Protein AF-A0A0E0N2M3-F1 (afdb_monomer_lite)

pLDDT: mean 75.99, std 16.49, range [29.33, 93.25]

Sequence (98 aa):
MIESNRAVRFVDSDQYTVPQGKRAIELLSGKEGIISQMEGIISQMVETTPQKEYSLTFTLGSAGDSCQPPMAVMAFAGDQAQNFHYSPMGNATSQAAN

Secondary structure (DSSP, 8-state):
------SEEEEETTTS--SSSSEEEEEPPPPSSSS--------------TT------EEEE--SSS--S-EEEEEEETTEEEEEEE---TT--EEEE-

Structure (mmCIF, N/CA/C/O backbone):
data_AF-A0A0E0N2M3-F1
#
_entry.id   AF-A0A0E0N2M3-F1
#
loop_
_atom_site.group_PDB
_atom_site.id
_atom_site.type_symbol
_atom_site.label_atom_id
_atom_site.label_alt_id
_atom_site.label_comp_id
_atom_site.label_asym_id
_atom_site.label_entity_id
_atom_site.label_seq_id
_atom_site.pdbx_PDB_ins_code
_atom_site.Cartn_x
_atom_site.Cartn_y
_atom_site.Cartn_z
_atom_site.occupancy
_atom_site.B_iso_or_equiv
_atom_site.auth_seq_id
_atom_site.auth_comp_id
_atom_site.auth_asym_id
_atom_site.auth_atom_id
_atom_site.pdbx_PDB_model_num
ATOM 1 N N . MET A 1 1 ? -7.937 24.096 -24.682 1.00 40.94 1 MET A N 1
ATOM 2 C CA . MET A 1 1 ? -7.069 23.066 -24.080 1.00 40.94 1 MET A CA 1
ATOM 3 C C . MET A 1 1 ? -7.904 22.406 -22.995 1.00 40.94 1 MET A C 1
ATOM 5 O O . MET A 1 1 ? -8.422 23.131 -22.160 1.00 40.94 1 MET A O 1
ATOM 9 N N . ILE A 1 2 ? -8.198 21.107 -23.098 1.00 29.33 2 ILE A N 1
ATOM 10 C CA . ILE A 1 2 ? -8.961 20.392 -22.062 1.00 29.33 2 ILE A CA 1
ATOM 11 C C . ILE A 1 2 ? -7.934 19.845 -21.082 1.00 29.33 2 ILE A C 1
ATOM 13 O O . ILE A 1 2 ? -7.242 18.876 -21.381 1.00 29.33 2 ILE A O 1
ATOM 17 N N . GLU A 1 3 ? -7.811 20.500 -19.937 1.00 43.44 3 GLU A N 1
ATOM 18 C CA . GLU A 1 3 ? -6.988 20.023 -18.833 1.00 43.44 3 GLU A CA 1
ATOM 19 C C . GLU A 1 3 ? -7.817 19.047 -18.001 1.00 43.44 3 GLU A C 1
ATOM 21 O O . GLU A 1 3 ? -8.584 19.426 -17.121 1.00 43.44 3 GLU A O 1
ATOM 26 N N . SER A 1 4 ? -7.703 17.756 -18.313 1.00 42.94 4 SER A N 1
ATOM 27 C CA . SER A 1 4 ? -8.224 16.700 -17.446 1.00 42.94 4 SER A CA 1
ATOM 28 C C . SER A 1 4 ? -7.137 16.315 -16.443 1.00 42.94 4 SER A C 1
ATOM 30 O O . SER A 1 4 ? -6.491 15.280 -16.594 1.00 42.94 4 SER A O 1
ATOM 32 N N . ASN A 1 5 ? -6.922 17.150 -15.427 1.00 50.12 5 ASN A N 1
ATOM 33 C CA . ASN A 1 5 ? -6.020 16.836 -14.322 1.00 50.12 5 ASN A CA 1
ATOM 34 C C . ASN A 1 5 ? -6.704 15.834 -13.375 1.00 50.12 5 ASN A C 1
ATOM 36 O O . ASN A 1 5 ? -7.472 16.219 -12.495 1.00 50.12 5 ASN A O 1
ATOM 40 N N . ARG A 1 6 ? -6.497 14.531 -13.592 1.00 59.69 6 ARG A N 1
ATOM 41 C CA . ARG A 1 6 ? -6.895 13.505 -12.619 1.00 59.69 6 ARG A CA 1
ATOM 42 C C . ARG A 1 6 ? -5.665 13.134 -11.799 1.00 59.69 6 ARG A C 1
ATOM 44 O O . ARG A 1 6 ? -4.753 12.517 -12.332 1.00 59.69 6 ARG A O 1
ATOM 51 N N . ALA A 1 7 ? -5.681 13.448 -10.505 1.00 70.88 7 ALA A N 1
ATOM 52 C CA . ALA A 1 7 ? -4.631 13.067 -9.550 1.00 70.88 7 ALA A CA 1
ATOM 53 C C . ALA A 1 7 ? -4.562 11.547 -9.283 1.00 70.88 7 ALA A C 1
ATOM 55 O O . ALA A 1 7 ? -3.723 11.068 -8.524 1.00 70.88 7 ALA A O 1
ATOM 56 N N . VAL A 1 8 ? -5.472 10.776 -9.886 1.00 77.12 8 VAL A N 1
ATOM 57 C CA . VAL A 1 8 ? -5.589 9.328 -9.734 1.00 77.12 8 VAL A CA 1
ATOM 58 C C . VAL A 1 8 ? -6.024 8.713 -11.062 1.00 77.12 8 VAL A C 1
ATOM 60 O O . VAL A 1 8 ? -6.925 9.237 -11.727 1.00 77.12 8 VAL A O 1
ATOM 63 N N . ARG A 1 9 ? -5.450 7.563 -11.426 1.00 81.06 9 ARG A N 1
ATOM 64 C CA . ARG A 1 9 ? -5.963 6.714 -12.510 1.00 81.06 9 ARG A CA 1
ATOM 65 C C . ARG A 1 9 ? -6.138 5.266 -12.064 1.00 81.06 9 ARG A C 1
ATOM 67 O O . ARG A 1 9 ? -5.476 4.795 -11.146 1.00 81.06 9 ARG A O 1
ATOM 74 N N . PHE A 1 10 ? -7.037 4.562 -12.740 1.00 86.19 10 PHE A N 1
ATOM 75 C CA . PHE A 1 10 ? -7.145 3.111 -12.633 1.00 86.19 10 PHE A CA 1
ATOM 76 C C . PHE A 1 10 ? -6.212 2.483 -13.662 1.00 86.19 10 PHE A C 1
ATOM 78 O O . PHE A 1 10 ? -6.242 2.879 -14.827 1.00 86.19 10 PHE A O 1
ATOM 85 N N . VAL A 1 11 ? -5.412 1.517 -13.228 1.00 88.25 11 VAL A N 1
ATOM 86 C CA . VAL A 1 11 ? -4.517 0.741 -14.090 1.00 88.25 11 VAL A CA 1
ATOM 87 C C . VAL A 1 11 ? -4.875 -0.734 -14.020 1.00 88.25 11 VAL A C 1
ATOM 89 O O . VAL A 1 11 ? -5.433 -1.209 -13.026 1.00 88.25 11 VAL A O 1
ATOM 92 N N . ASP A 1 12 ? -4.548 -1.468 -15.075 1.00 93.25 12 ASP A N 1
ATOM 93 C CA . ASP A 1 12 ? -4.711 -2.913 -15.143 1.00 93.25 12 ASP A CA 1
ATOM 94 C C . ASP A 1 12 ? -3.414 -3.613 -15.558 1.00 93.25 12 ASP A C 1
ATOM 96 O O . ASP A 1 12 ? -2.456 -2.991 -16.023 1.00 93.25 12 ASP A O 1
ATOM 100 N N . SER A 1 13 ? -3.396 -4.926 -15.344 1.00 92.62 13 SER A N 1
ATOM 101 C CA . SER A 1 13 ? -2.248 -5.788 -15.621 1.00 92.62 13 SER A CA 1
ATOM 102 C C . SER A 1 13 ? -1.951 -5.978 -17.109 1.00 92.62 13 SER A C 1
ATOM 104 O O . SER A 1 13 ? -0.925 -6.568 -17.436 1.00 92.62 13 SER A O 1
ATOM 106 N N . ASP A 1 14 ? -2.840 -5.544 -18.008 1.00 92.19 14 ASP A N 1
ATOM 107 C CA . ASP A 1 14 ? -2.635 -5.725 -19.445 1.00 92.19 14 ASP A CA 1
ATOM 108 C C . ASP A 1 14 ? -1.626 -4.696 -19.975 1.00 92.19 14 ASP A C 1
ATOM 110 O O . ASP A 1 14 ? -0.949 -4.961 -20.968 1.00 92.19 14 ASP A O 1
ATOM 114 N N . GLN A 1 15 ? -1.519 -3.532 -19.320 1.00 88.88 15 GLN A N 1
ATOM 115 C CA . GLN A 1 15 ? -0.643 -2.424 -19.727 1.00 88.88 15 GLN A CA 1
ATOM 116 C C . GLN A 1 15 ? 0.357 -1.979 -18.645 1.00 88.88 15 GLN A C 1
ATOM 118 O O . GLN A 1 15 ? 1.353 -1.338 -18.979 1.00 88.88 15 GLN A O 1
ATOM 123 N N . TYR A 1 16 ? 0.121 -2.303 -17.369 1.00 89.81 16 TYR A N 1
ATOM 124 C CA . TYR A 1 16 ? 0.930 -1.829 -16.240 1.00 89.81 16 TYR A CA 1
ATOM 125 C C . TYR A 1 16 ? 1.350 -2.956 -15.295 1.00 89.81 16 TYR A C 1
ATOM 127 O O . TYR A 1 16 ? 0.731 -4.019 -15.226 1.00 89.81 16 TYR A O 1
ATOM 135 N N . THR A 1 17 ? 2.394 -2.700 -14.504 1.00 88.44 17 THR A N 1
ATOM 136 C CA . THR A 1 17 ? 2.783 -3.601 -13.414 1.00 88.44 17 THR A CA 1
ATOM 137 C C . THR A 1 17 ? 1.805 -3.443 -12.254 1.00 88.44 17 THR A C 1
ATOM 139 O O . THR A 1 17 ? 1.750 -2.400 -11.606 1.00 88.44 17 THR A O 1
ATOM 142 N N . VAL A 1 18 ? 1.036 -4.495 -11.976 1.00 90.31 18 VAL A N 1
ATOM 143 C CA . VAL A 1 18 ? 0.091 -4.549 -10.855 1.00 90.31 18 VAL A CA 1
ATOM 144 C C . VAL A 1 18 ? 0.618 -5.543 -9.812 1.00 90.31 18 VAL A C 1
ATOM 146 O O . VAL A 1 18 ? 0.756 -6.722 -10.138 1.00 90.31 18 VAL A O 1
ATOM 149 N N . PRO A 1 19 ? 0.899 -5.119 -8.562 1.00 84.81 19 PRO A N 1
ATOM 150 C CA . PRO A 1 19 ? 1.501 -5.999 -7.555 1.00 84.81 19 PRO A CA 1
ATOM 151 C C . PRO A 1 19 ? 0.6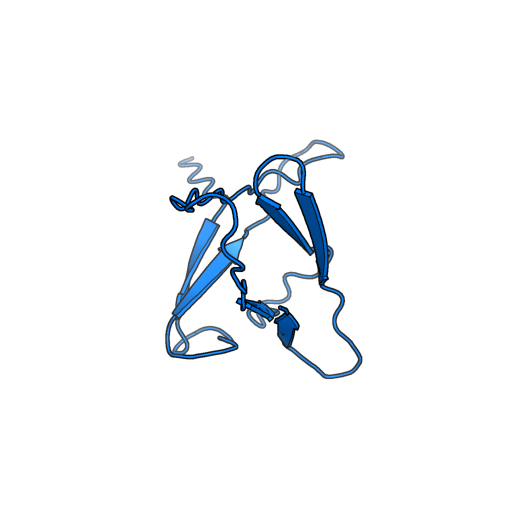45 -7.212 -7.166 1.00 84.81 19 PRO A C 1
ATOM 153 O O . PRO A 1 19 ? 1.177 -8.248 -6.773 1.00 84.81 19 PRO A O 1
ATOM 156 N N . GLN A 1 20 ? -0.682 -7.089 -7.255 1.00 86.06 20 GLN A N 1
ATOM 157 C CA . GLN A 1 20 ? -1.614 -8.161 -6.921 1.00 86.06 20 GLN A CA 1
ATOM 158 C C . GLN A 1 20 ? -2.905 -8.056 -7.744 1.00 86.06 20 GLN A C 1
ATOM 160 O O . GLN A 1 20 ? -3.522 -6.997 -7.831 1.00 86.06 20 GLN A O 1
ATOM 165 N N . GLY A 1 21 ? -3.368 -9.181 -8.292 1.00 89.19 21 GLY A N 1
ATOM 166 C CA . GLY A 1 21 ? -4.627 -9.242 -9.039 1.00 89.19 21 GLY A CA 1
ATOM 167 C C . GLY A 1 21 ? -4.527 -8.627 -10.439 1.00 89.19 21 GLY A C 1
ATOM 168 O O . GLY A 1 21 ? -3.482 -8.692 -11.075 1.00 89.19 21 GLY A O 1
ATOM 169 N N . LYS A 1 22 ? -5.645 -8.085 -10.945 1.00 92.38 22 LYS A N 1
ATOM 170 C CA . LYS A 1 22 ? -5.751 -7.562 -12.323 1.00 92.38 22 LYS A CA 1
ATOM 171 C C . LYS A 1 22 ? -5.765 -6.038 -12.426 1.00 92.38 22 LYS A C 1
ATOM 173 O O . LYS A 1 22 ? -5.712 -5.517 -13.533 1.00 92.38 22 LYS A O 1
ATOM 178 N N . ARG A 1 23 ? -5.956 -5.324 -11.314 1.00 90.88 23 ARG A N 1
ATOM 179 C CA . ARG A 1 23 ? -6.205 -3.877 -11.306 1.00 90.88 23 ARG A CA 1
ATOM 180 C C . ARG A 1 23 ? -5.568 -3.230 -10.089 1.00 90.88 23 ARG A C 1
ATOM 182 O O . ARG A 1 23 ? -5.593 -3.819 -9.012 1.00 90.88 23 ARG A O 1
ATOM 189 N N . ALA A 1 24 ? -5.079 -2.012 -10.261 1.00 89.25 24 ALA A N 1
ATOM 190 C CA . ALA A 1 24 ? -4.616 -1.157 -9.179 1.00 89.25 24 ALA A CA 1
ATOM 191 C C . ALA A 1 24 ? -5.090 0.284 -9.388 1.00 89.25 24 ALA A C 1
ATOM 193 O O . ALA A 1 24 ? -5.616 0.659 -10.440 1.00 89.25 24 ALA A O 1
ATOM 194 N N . ILE A 1 25 ? -4.918 1.083 -8.342 1.00 87.00 25 ILE A N 1
ATOM 195 C CA . ILE A 1 25 ? -5.108 2.524 -8.384 1.00 87.00 25 ILE A CA 1
ATOM 196 C C . ILE A 1 25 ? -3.725 3.153 -8.336 1.00 87.00 25 ILE A C 1
ATOM 198 O O . ILE A 1 25 ? -2.915 2.810 -7.478 1.00 87.00 25 ILE A O 1
ATOM 202 N N . GLU A 1 26 ? -3.470 4.073 -9.252 1.00 82.94 26 GLU A N 1
ATOM 203 C CA . GLU A 1 26 ? -2.221 4.807 -9.315 1.00 82.94 26 GLU A CA 1
ATOM 204 C C . GLU A 1 26 ? -2.452 6.274 -8.978 1.00 82.94 26 GLU A C 1
ATOM 206 O O . GLU A 1 26 ? -3.327 6.931 -9.549 1.00 82.94 26 GLU A O 1
ATOM 211 N N . LEU A 1 27 ? -1.647 6.773 -8.043 1.00 78.75 27 LEU A N 1
ATOM 212 C CA . LEU A 1 27 ? -1.600 8.177 -7.665 1.00 78.75 27 LEU A CA 1
ATOM 213 C C . LEU A 1 27 ? -0.683 8.909 -8.641 1.00 78.75 27 LEU A C 1
ATOM 215 O O . LEU A 1 27 ? 0.502 8.597 -8.740 1.00 78.75 27 LEU A O 1
ATOM 219 N N . LEU A 1 28 ? -1.237 9.882 -9.355 1.00 73.75 28 LEU A N 1
ATOM 220 C CA . LEU A 1 28 ? -0.500 10.699 -10.307 1.00 73.75 28 LEU A CA 1
ATOM 221 C C . LEU A 1 28 ? -0.133 12.023 -9.636 1.00 73.75 28 LEU A C 1
ATOM 223 O O . LEU A 1 28 ? -1.007 12.741 -9.153 1.00 73.75 28 LEU A O 1
ATOM 227 N N . SER A 1 29 ? 1.155 12.368 -9.632 1.00 65.75 29 SER A N 1
ATOM 228 C CA . SER A 1 29 ? 1.590 13.712 -9.249 1.00 65.75 29 SER A CA 1
ATOM 229 C C . SER A 1 29 ? 1.404 14.663 -10.437 1.00 65.75 29 SER A C 1
ATOM 231 O O . SER A 1 29 ? 1.957 14.436 -11.516 1.00 65.75 29 SER A O 1
ATOM 233 N N . GLY A 1 30 ? 0.581 15.700 -10.270 1.00 52.97 30 GLY A N 1
ATOM 234 C CA . GLY A 1 30 ? 0.284 16.676 -11.319 1.00 52.97 30 GLY A CA 1
ATOM 235 C C . GLY A 1 30 ? 1.433 17.665 -11.525 1.00 52.97 30 GLY A C 1
ATOM 236 O O . GLY A 1 30 ? 1.854 18.352 -10.599 1.00 52.97 30 GLY A O 1
ATOM 237 N N . LYS A 1 31 ? 1.927 17.783 -12.760 1.00 44.97 31 LYS A N 1
ATOM 238 C CA . LYS A 1 31 ? 2.786 18.897 -13.178 1.00 44.97 31 LYS A CA 1
ATOM 239 C C . LYS A 1 31 ? 1.897 20.121 -13.407 1.00 44.97 31 LYS A C 1
ATOM 241 O O . LYS A 1 31 ? 0.961 20.001 -14.181 1.00 44.97 31 LYS A O 1
ATOM 246 N N . GLU A 1 32 ? 2.212 21.250 -12.764 1.00 46.88 32 GLU A N 1
ATOM 247 C CA . GLU A 1 32 ? 2.467 22.558 -13.402 1.00 46.88 32 GLU A CA 1
ATOM 248 C C . GLU A 1 32 ? 3.025 23.565 -12.364 1.00 46.88 32 GLU A C 1
ATOM 250 O O . GLU A 1 32 ? 2.380 23.936 -11.387 1.00 46.88 32 GLU A O 1
ATOM 255 N N . GLY A 1 33 ? 4.262 24.017 -12.585 1.00 37.53 33 GLY A N 1
ATOM 256 C CA . GLY A 1 33 ? 4.670 25.404 -12.321 1.00 37.53 33 GLY A CA 1
ATOM 257 C C . GLY A 1 33 ? 4.951 25.898 -10.896 1.00 37.53 33 GLY A C 1
ATOM 258 O O . GLY A 1 33 ? 5.504 26.988 -10.779 1.00 37.53 33 GLY A O 1
ATOM 259 N N . ILE A 1 34 ? 4.648 25.163 -9.824 1.00 32.88 34 ILE A N 1
ATOM 260 C CA . ILE A 1 34 ? 4.975 25.587 -8.449 1.00 32.88 34 ILE A CA 1
ATOM 261 C C . ILE A 1 34 ? 5.800 24.503 -7.761 1.00 32.88 34 ILE A C 1
ATOM 263 O O . ILE A 1 34 ? 5.524 23.315 -7.878 1.00 32.88 34 ILE A O 1
ATOM 267 N N . ILE A 1 35 ? 6.827 24.937 -7.035 1.00 36.28 35 ILE A N 1
ATOM 268 C CA . ILE A 1 35 ? 7.891 24.161 -6.377 1.00 36.28 35 ILE A CA 1
ATOM 269 C C . ILE A 1 35 ? 7.349 23.288 -5.207 1.00 36.28 35 ILE A C 1
ATOM 271 O O . ILE A 1 35 ? 8.085 22.878 -4.321 1.00 36.28 35 ILE A O 1
ATOM 275 N N . SER A 1 36 ? 6.052 22.975 -5.177 1.00 42.88 36 SER A N 1
ATOM 276 C CA . SER A 1 36 ? 5.410 22.128 -4.168 1.00 42.88 36 SER A CA 1
ATOM 277 C C . SER A 1 36 ? 4.021 21.700 -4.652 1.00 42.88 36 SER A C 1
ATOM 279 O O . SER A 1 36 ? 3.095 22.498 -4.570 1.00 42.88 36 SER A O 1
ATOM 281 N N . GLN A 1 37 ? 3.861 20.472 -5.153 1.00 38.88 37 GLN A N 1
ATOM 282 C CA . GLN A 1 37 ? 2.550 19.865 -5.441 1.00 38.88 37 GLN A CA 1
ATOM 283 C C . GLN A 1 37 ? 2.652 18.332 -5.275 1.00 38.88 37 GLN A C 1
ATOM 285 O O . GLN A 1 37 ? 2.899 17.605 -6.233 1.00 38.88 37 GLN A O 1
ATOM 290 N N . MET A 1 38 ? 2.506 17.831 -4.045 1.00 48.94 38 MET A N 1
ATOM 291 C CA . MET A 1 38 ? 2.114 16.438 -3.769 1.00 48.94 38 MET A CA 1
ATOM 292 C C . MET A 1 38 ? 0.636 16.472 -3.365 1.00 48.94 38 MET A C 1
ATOM 294 O O . MET A 1 38 ? 0.336 16.505 -2.179 1.00 48.94 38 MET A O 1
ATOM 298 N N . GLU A 1 39 ? -0.290 16.516 -4.326 1.00 53.47 39 GLU A N 1
ATOM 299 C CA . GLU A 1 39 ? -1.729 16.653 -4.025 1.00 53.47 39 GLU A CA 1
ATOM 300 C C . GLU A 1 39 ? -2.594 15.613 -4.754 1.00 53.47 39 GLU A C 1
ATOM 302 O O . GLU A 1 39 ? -3.552 15.923 -5.458 1.00 53.47 39 GLU A O 1
ATOM 307 N N . GLY A 1 40 ? -2.257 14.337 -4.567 1.00 54.38 40 GLY A N 1
ATOM 308 C CA . GLY A 1 40 ? -3.184 13.227 -4.780 1.00 54.38 40 GLY A CA 1
ATOM 309 C C . GLY A 1 40 ? -3.421 12.518 -3.452 1.00 54.38 40 GLY A C 1
ATOM 310 O O . GLY A 1 40 ? -2.554 11.775 -3.003 1.00 54.38 40 GLY A O 1
ATOM 311 N N . ILE A 1 41 ? -4.570 12.752 -2.811 1.00 59.66 41 ILE A N 1
ATOM 312 C CA . ILE A 1 41 ? -4.955 12.072 -1.566 1.00 59.66 41 ILE A CA 1
ATOM 313 C C . ILE A 1 41 ? -6.184 11.212 -1.850 1.00 59.66 41 ILE A C 1
ATOM 315 O O . ILE A 1 41 ? -7.222 11.719 -2.273 1.00 59.66 41 ILE A O 1
ATOM 319 N N . ILE A 1 42 ? -6.071 9.909 -1.595 1.00 66.38 42 ILE A N 1
ATOM 320 C CA . ILE A 1 42 ? -7.222 9.008 -1.533 1.00 66.38 42 ILE A CA 1
ATOM 321 C C . ILE A 1 42 ? -7.483 8.708 -0.066 1.00 66.38 42 ILE A C 1
ATOM 323 O O . ILE A 1 42 ? -6.650 8.106 0.608 1.00 66.38 42 ILE A O 1
ATOM 327 N N . SER A 1 43 ? -8.658 9.108 0.402 1.00 73.38 43 SER A N 1
ATOM 328 C CA . SER A 1 43 ? -9.117 8.837 1.759 1.00 73.38 43 SER A CA 1
ATOM 329 C C . SER A 1 43 ? -10.254 7.830 1.699 1.00 73.38 43 SER A C 1
ATOM 331 O O . SER A 1 43 ? -11.275 8.081 1.059 1.00 73.38 43 SER A O 1
ATOM 333 N N . GLN A 1 44 ? -10.096 6.705 2.386 1.00 79.62 44 GLN A N 1
ATOM 334 C CA . GLN A 1 44 ? -11.168 5.741 2.595 1.00 79.62 44 GLN A CA 1
ATOM 335 C C . GLN A 1 44 ? -11.483 5.681 4.087 1.00 79.62 44 GLN A C 1
ATOM 337 O O . GLN A 1 44 ? -10.606 5.394 4.895 1.00 79.62 44 GLN A O 1
ATOM 342 N N . MET A 1 45 ? -12.738 5.950 4.447 1.00 81.19 45 MET A N 1
ATOM 343 C CA . MET A 1 45 ? -13.233 5.738 5.806 1.00 81.19 45 MET A CA 1
ATOM 344 C C . MET A 1 45 ? -13.959 4.399 5.873 1.00 81.19 45 MET A C 1
ATOM 346 O O . MET A 1 45 ? -14.755 4.072 4.992 1.00 81.19 45 MET A O 1
ATOM 350 N N . VAL A 1 46 ? -13.678 3.634 6.922 1.00 85.81 46 VAL A N 1
ATOM 351 C CA . VAL A 1 46 ? -14.312 2.345 7.205 1.00 85.81 46 VAL A CA 1
ATOM 352 C C . VAL A 1 46 ? -14.855 2.402 8.628 1.00 85.81 46 VAL A C 1
ATOM 354 O O . VAL A 1 46 ? -14.1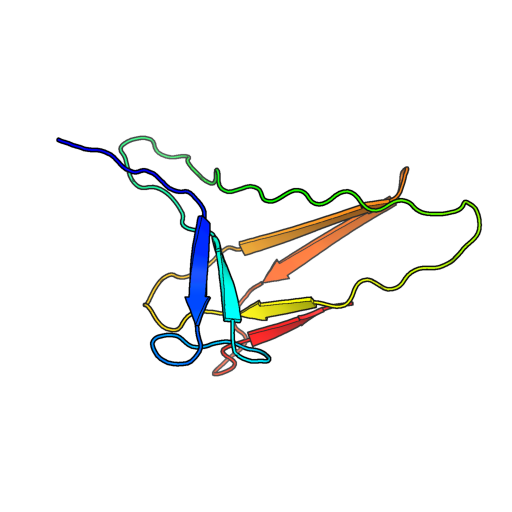71 2.884 9.529 1.00 85.81 46 VAL A O 1
ATOM 357 N N . GLU A 1 47 ? -16.084 1.933 8.835 1.00 89.50 47 GLU A N 1
ATOM 358 C CA . GLU A 1 47 ? -16.666 1.845 10.175 1.00 89.50 47 GLU A CA 1
ATOM 359 C C . GLU A 1 47 ? -15.952 0.769 10.999 1.00 89.50 47 GLU A C 1
ATOM 361 O O . GLU A 1 47 ? -15.821 -0.381 10.576 1.00 89.50 47 GLU A O 1
ATOM 366 N N . THR A 1 48 ? -15.514 1.133 12.203 1.00 89.38 48 THR A N 1
ATOM 367 C CA . THR A 1 48 ? -14.895 0.217 13.164 1.00 89.38 48 THR A CA 1
ATOM 368 C C . THR A 1 48 ? -15.694 0.191 14.464 1.00 89.38 48 THR A C 1
ATOM 370 O O . THR A 1 48 ? -16.358 1.152 14.848 1.00 89.38 48 THR A O 1
ATOM 373 N N . THR A 1 49 ? -15.663 -0.945 15.159 1.00 93.00 49 THR A N 1
ATOM 374 C CA . THR A 1 49 ? -16.210 -1.071 16.522 1.00 93.00 49 THR A CA 1
ATOM 375 C C . THR A 1 49 ? -15.117 -0.805 17.565 1.00 93.00 49 THR A C 1
ATOM 377 O O . THR A 1 49 ? -14.030 -1.371 17.414 1.00 93.00 49 THR A O 1
ATOM 380 N N . PRO A 1 50 ? -15.396 -0.046 18.646 1.00 89.81 50 PRO A N 1
ATOM 381 C CA . PRO A 1 50 ? -14.473 0.108 19.772 1.00 89.81 50 PRO A CA 1
ATOM 382 C C . PRO A 1 50 ? -14.014 -1.232 20.368 1.00 89.81 50 PRO A C 1
ATOM 384 O O . PRO A 1 50 ? -14.756 -2.214 20.346 1.00 89.81 50 PRO A O 1
ATOM 387 N N . GLN A 1 51 ? -12.792 -1.252 20.914 1.00 87.56 51 GLN A N 1
ATOM 388 C CA . GLN A 1 51 ? -12.151 -2.425 21.541 1.00 87.56 51 GLN A CA 1
ATOM 389 C C . GLN A 1 51 ? -12.055 -3.680 20.651 1.00 87.56 51 GLN A C 1
ATOM 391 O O . GLN A 1 51 ? -11.958 -4.795 21.160 1.00 87.56 51 GLN A O 1
ATOM 396 N N . LYS A 1 52 ? -12.059 -3.516 19.324 1.00 91.25 52 LYS A N 1
ATOM 397 C CA . LYS A 1 52 ? -11.710 -4.584 18.382 1.00 91.25 52 LYS A CA 1
ATOM 398 C C . LYS A 1 52 ? -10.416 -4.247 17.663 1.00 91.25 52 LYS A C 1
ATOM 400 O O . LYS A 1 52 ? -10.216 -3.108 17.247 1.00 91.25 52 LYS A O 1
ATOM 405 N N . GLU A 1 53 ? -9.573 -5.254 17.499 1.00 88.56 53 GLU A N 1
ATOM 406 C CA . GLU A 1 53 ? -8.360 -5.155 16.695 1.00 88.56 53 GLU A CA 1
ATOM 407 C C . GLU A 1 53 ? -8.693 -5.378 15.218 1.00 88.56 53 GLU A C 1
ATOM 409 O O . GLU A 1 53 ? -9.463 -6.275 14.864 1.00 88.56 53 GLU A O 1
ATOM 414 N N . TYR A 1 54 ? -8.101 -4.553 14.358 1.00 88.56 54 TYR A N 1
ATOM 415 C CA . TYR A 1 54 ? -8.198 -4.659 12.907 1.00 88.56 54 TYR A CA 1
ATOM 416 C C . TYR A 1 54 ? -6.787 -4.647 12.326 1.00 88.56 54 TYR A C 1
ATOM 418 O O . TYR A 1 54 ? -5.905 -3.968 12.842 1.00 88.56 54 TYR A O 1
ATOM 426 N N . SER A 1 55 ? -6.591 -5.388 11.240 1.00 89.88 55 SER A N 1
ATOM 427 C CA . SER A 1 55 ? -5.331 -5.450 10.500 1.00 89.88 55 SER A CA 1
ATOM 428 C C . SER A 1 55 ? -5.571 -4.8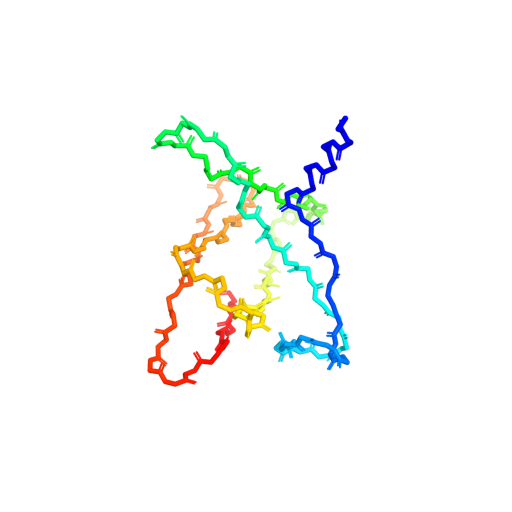96 9.100 1.00 89.88 55 SER A C 1
ATOM 430 O O . SER A 1 55 ? -6.485 -5.344 8.401 1.00 89.88 55 SER A O 1
ATOM 432 N N . LEU A 1 56 ? -4.783 -3.893 8.710 1.00 87.69 56 LEU A N 1
ATOM 433 C CA . LEU A 1 56 ? -4.870 -3.239 7.409 1.00 87.69 56 LEU A CA 1
ATOM 434 C C . LEU A 1 56 ? -3.727 -3.736 6.530 1.00 87.69 56 LEU A C 1
ATOM 436 O O . LEU A 1 56 ? -2.617 -3.237 6.623 1.00 87.69 56 LEU A O 1
ATOM 440 N N . THR A 1 57 ? -4.005 -4.672 5.627 1.00 89.12 57 THR A N 1
ATOM 441 C CA . THR A 1 57 ? -2.995 -5.160 4.680 1.00 89.12 57 THR A CA 1
ATOM 442 C C . THR A 1 57 ? -3.145 -4.501 3.316 1.00 89.12 57 THR A C 1
ATOM 444 O O . THR A 1 57 ? -4.245 -4.405 2.772 1.00 89.12 57 THR A O 1
ATOM 447 N N . PHE A 1 58 ? -2.035 -4.044 2.743 1.00 87.25 58 PHE A N 1
ATOM 448 C CA . PHE A 1 58 ? -2.008 -3.458 1.403 1.00 87.25 58 PHE A CA 1
ATOM 449 C C . PHE A 1 58 ? -0.644 -3.650 0.739 1.00 87.25 58 PHE A C 1
ATOM 451 O O . PHE A 1 58 ? 0.347 -3.976 1.390 1.00 87.25 58 PHE A O 1
ATOM 458 N N . THR A 1 59 ? -0.592 -3.459 -0.580 1.00 88.75 59 THR A N 1
ATOM 459 C CA . THR A 1 59 ? 0.654 -3.525 -1.353 1.00 88.75 59 THR A CA 1
ATOM 460 C C . THR A 1 59 ? 0.864 -2.218 -2.097 1.00 88.75 59 THR A C 1
ATOM 462 O O . THR A 1 59 ? -0.028 -1.751 -2.801 1.00 88.75 59 THR A O 1
ATOM 465 N N . LEU A 1 60 ? 2.056 -1.648 -1.955 1.00 86.00 60 LEU A N 1
ATOM 466 C CA . LEU A 1 60 ? 2.515 -0.485 -2.706 1.00 86.00 60 LEU A CA 1
ATOM 467 C C . LEU A 1 60 ? 3.512 -0.931 -3.765 1.00 86.00 60 LEU A C 1
ATOM 469 O O . LEU A 1 60 ? 4.271 -1.872 -3.548 1.00 86.00 60 LEU A O 1
ATOM 473 N N . GLY A 1 61 ? 3.536 -0.266 -4.910 1.00 83.12 61 GLY A N 1
ATOM 474 C CA . GLY A 1 61 ? 4.470 -0.612 -5.971 1.00 83.12 61 GLY A CA 1
ATOM 475 C C . GLY A 1 61 ? 4.543 0.440 -7.060 1.00 83.12 61 GLY A C 1
ATOM 476 O O . GLY A 1 61 ? 3.720 1.352 -7.117 1.00 83.12 61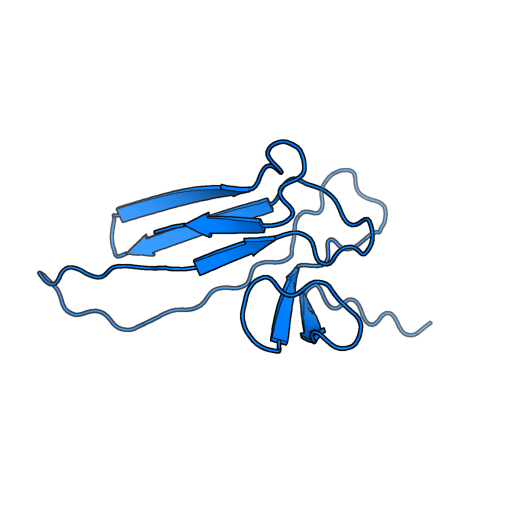 GLY A O 1
ATOM 477 N N . SER A 1 62 ? 5.541 0.294 -7.923 1.00 83.50 62 SER A N 1
ATOM 478 C CA . SER A 1 62 ? 5.648 1.079 -9.148 1.00 83.50 62 SER A CA 1
ATOM 479 C C . SER A 1 62 ? 4.817 0.433 -10.254 1.00 83.50 62 SER A C 1
ATOM 481 O O . SER A 1 62 ? 4.892 -0.780 -10.458 1.00 83.50 62 SER A O 1
ATOM 483 N N . ALA A 1 63 ? 4.086 1.252 -11.013 1.00 83.00 63 ALA A N 1
ATOM 484 C CA . ALA A 1 63 ? 3.360 0.809 -12.202 1.00 83.00 63 ALA A CA 1
ATOM 485 C C . ALA A 1 63 ? 4.294 0.404 -13.365 1.00 83.00 63 ALA A C 1
ATOM 487 O O . ALA A 1 63 ? 3.835 -0.175 -14.351 1.00 83.00 63 ALA A O 1
ATOM 488 N N . GLY A 1 64 ? 5.605 0.665 -13.251 1.00 81.62 64 GLY A N 1
ATOM 489 C CA . GLY A 1 64 ? 6.597 0.361 -14.287 1.00 81.62 64 GLY A CA 1
ATOM 490 C C . GLY A 1 64 ? 6.638 1.386 -15.423 1.00 81.62 64 GLY A C 1
ATOM 491 O O . GLY A 1 64 ? 7.219 1.122 -16.470 1.00 81.62 64 GLY A O 1
ATOM 492 N N . ASP A 1 65 ? 6.046 2.561 -15.221 1.00 76.62 65 ASP A N 1
ATOM 493 C CA . ASP A 1 65 ? 5.896 3.621 -16.220 1.00 76.62 65 ASP A CA 1
ATOM 494 C C . ASP A 1 65 ? 6.874 4.793 -16.012 1.00 76.62 65 ASP A C 1
ATOM 496 O O . ASP A 1 65 ? 6.664 5.889 -16.526 1.00 76.62 65 ASP A O 1
ATOM 500 N N . SER A 1 66 ? 7.960 4.554 -15.267 1.00 73.94 66 SER A N 1
ATOM 501 C CA . SER A 1 66 ? 8.992 5.522 -14.857 1.00 73.94 66 SER A CA 1
ATOM 502 C C . SER A 1 66 ? 8.562 6.608 -13.859 1.00 73.94 66 SER A C 1
ATOM 504 O O . SER A 1 66 ? 9.411 7.401 -13.449 1.00 73.94 66 SER A O 1
ATOM 506 N N . CYS A 1 67 ? 7.310 6.613 -13.384 1.00 68.25 67 CYS A N 1
ATOM 507 C CA . CYS A 1 67 ? 6.927 7.429 -12.234 1.00 68.25 67 CYS A CA 1
ATOM 508 C C . CYS A 1 67 ? 7.615 6.889 -10.964 1.00 68.25 67 CYS A C 1
ATOM 510 O O . CYS A 1 67 ? 7.549 5.694 -10.658 1.00 68.25 67 CYS A O 1
ATOM 512 N N . GLN A 1 68 ? 8.346 7.753 -10.253 1.00 66.06 68 GLN A N 1
ATOM 513 C CA . GLN A 1 68 ? 9.303 7.369 -9.208 1.00 66.06 68 GLN A CA 1
ATOM 514 C C . GLN A 1 68 ? 9.120 8.192 -7.906 1.00 66.06 68 GLN A C 1
ATOM 516 O O . GLN A 1 68 ? 8.422 9.203 -7.928 1.00 66.06 68 GLN A O 1
ATOM 521 N N . PRO A 1 69 ? 9.675 7.722 -6.766 1.00 68.12 69 PRO A N 1
ATOM 522 C CA . PRO A 1 69 ? 9.308 8.091 -5.382 1.00 68.12 69 PRO A CA 1
ATOM 523 C C . PRO A 1 69 ? 9.464 9.591 -5.039 1.00 68.12 69 PRO A C 1
ATOM 525 O O . PRO A 1 69 ? 10.147 10.304 -5.776 1.00 68.12 69 PRO A O 1
ATOM 528 N N . PRO A 1 70 ? 8.943 10.077 -3.884 1.00 67.94 70 PRO A N 1
ATOM 529 C CA . PRO A 1 70 ? 8.394 9.329 -2.739 1.00 67.94 70 PRO A CA 1
ATOM 530 C C . PRO A 1 70 ? 6.863 9.169 -2.723 1.00 67.94 70 PRO A C 1
ATOM 532 O O . PRO A 1 70 ? 6.122 10.069 -3.106 1.00 67.94 70 PRO A O 1
ATOM 535 N N . MET A 1 71 ? 6.392 8.036 -2.187 1.00 74.31 71 MET A N 1
ATOM 536 C CA . MET A 1 71 ? 4.984 7.789 -1.845 1.00 74.31 71 MET A CA 1
ATOM 537 C C . MET A 1 71 ? 4.880 7.375 -0.372 1.00 74.31 71 MET A C 1
ATOM 539 O O . MET A 1 71 ? 5.731 6.636 0.132 1.00 74.31 71 MET A O 1
ATOM 543 N N . ALA A 1 72 ? 3.832 7.832 0.312 1.00 77.62 72 ALA A N 1
ATOM 5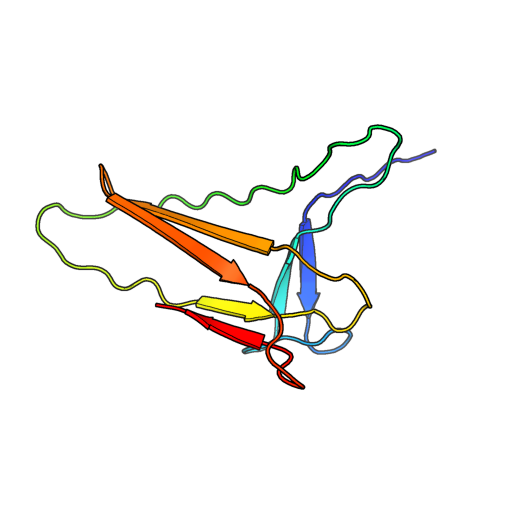44 C CA . ALA A 1 72 ? 3.511 7.409 1.668 1.00 77.62 72 ALA A CA 1
ATOM 545 C C . ALA A 1 72 ? 2.013 7.110 1.809 1.00 77.62 72 ALA A C 1
ATOM 547 O O . ALA A 1 72 ? 1.185 7.788 1.202 1.00 77.62 72 ALA A O 1
ATOM 548 N N . VAL A 1 73 ? 1.680 6.116 2.630 1.00 81.88 73 VAL A N 1
ATOM 549 C CA . VAL A 1 73 ? 0.312 5.834 3.080 1.00 81.88 73 VAL A CA 1
ATOM 550 C C . VAL A 1 73 ? 0.215 6.160 4.558 1.00 81.88 73 VAL A C 1
ATOM 552 O O . VAL A 1 73 ? 1.061 5.741 5.344 1.00 81.88 73 VAL A O 1
ATOM 555 N N . MET A 1 74 ? -0.829 6.892 4.928 1.00 84.88 74 MET A N 1
ATOM 556 C CA . MET A 1 74 ? -1.146 7.203 6.317 1.00 84.88 74 MET A CA 1
ATOM 557 C C . MET A 1 74 ? -2.462 6.517 6.673 1.00 84.88 74 MET A C 1
ATOM 559 O O . MET A 1 74 ? -3.469 6.722 5.995 1.00 84.88 74 MET A O 1
ATOM 563 N N . ALA A 1 75 ? -2.448 5.696 7.717 1.00 86.00 75 ALA A N 1
ATOM 564 C CA . ALA A 1 75 ? -3.624 5.028 8.254 1.00 86.00 75 ALA A CA 1
ATOM 565 C C . ALA A 1 75 ? -3.979 5.639 9.611 1.00 86.00 75 ALA A C 1
ATOM 567 O O . ALA A 1 75 ? -3.101 5.824 10.453 1.00 86.00 75 ALA A O 1
ATOM 568 N N . PHE A 1 76 ? -5.261 5.939 9.819 1.00 86.88 76 PHE A N 1
ATOM 569 C CA . PHE A 1 76 ? -5.769 6.552 11.046 1.00 86.88 76 PHE A CA 1
ATOM 570 C C . PHE A 1 76 ? -6.914 5.721 11.626 1.00 86.88 76 PHE A C 1
ATOM 572 O O . PHE A 1 76 ? -7.809 5.302 10.889 1.00 86.88 76 PHE A O 1
ATOM 579 N N . ALA A 1 77 ? -6.911 5.522 12.944 1.00 86.81 77 ALA A N 1
ATOM 580 C CA . ALA A 1 77 ? -7.987 4.868 13.685 1.00 86.81 77 ALA A CA 1
ATOM 581 C C . ALA A 1 77 ? -8.168 5.551 15.049 1.00 86.81 77 ALA A C 1
ATOM 583 O O . ALA A 1 77 ? -7.416 5.300 15.988 1.00 86.81 77 ALA A O 1
ATOM 584 N N . GLY A 1 78 ? -9.161 6.439 15.161 1.00 84.00 78 GLY A N 1
ATOM 585 C CA . GLY A 1 78 ? -9.330 7.261 16.363 1.00 84.00 78 GLY A CA 1
ATOM 586 C C . GLY A 1 78 ? -8.127 8.184 16.579 1.00 84.00 78 GLY A C 1
ATOM 587 O O . GLY A 1 78 ? -7.850 9.037 15.740 1.00 84.00 78 GLY A O 1
ATOM 588 N N . ASP A 1 79 ? -7.422 8.008 17.694 1.00 87.50 79 ASP A N 1
ATOM 589 C CA . ASP A 1 79 ? -6.190 8.720 18.058 1.00 87.50 79 ASP A CA 1
ATOM 590 C C . ASP A 1 79 ? -4.902 8.014 17.590 1.00 87.50 79 ASP A C 1
ATOM 592 O O . ASP A 1 79 ? -3.801 8.530 17.790 1.00 87.50 79 ASP A O 1
ATOM 596 N N . GLN A 1 80 ? -5.022 6.853 16.942 1.00 87.25 80 GLN A N 1
ATOM 597 C CA . GLN A 1 80 ? -3.894 6.087 16.419 1.00 87.25 80 GLN A CA 1
ATOM 598 C C . GLN A 1 80 ? -3.575 6.499 14.980 1.00 87.25 80 GLN A C 1
ATOM 600 O O . GLN A 1 80 ? -4.478 6.684 14.159 1.00 87.25 80 GLN A O 1
ATOM 605 N N . ALA A 1 81 ? -2.283 6.592 14.663 1.00 89.62 81 ALA A N 1
ATOM 606 C CA . ALA A 1 81 ? -1.789 6.899 13.326 1.00 89.62 81 ALA A CA 1
ATOM 607 C C . ALA A 1 81 ? -0.580 6.024 12.975 1.00 89.62 81 ALA A C 1
ATOM 609 O O . ALA A 1 81 ? 0.331 5.861 13.789 1.00 89.62 81 ALA A O 1
ATOM 610 N N . GLN A 1 82 ? -0.549 5.510 11.746 1.00 89.06 82 GLN A N 1
ATOM 611 C CA . GLN A 1 82 ? 0.565 4.729 11.216 1.00 89.06 82 GLN A CA 1
ATOM 612 C C . GLN A 1 82 ? 0.953 5.234 9.827 1.00 89.06 82 GLN A C 1
ATOM 614 O O . GLN A 1 82 ? 0.102 5.411 8.958 1.00 89.06 82 GLN A O 1
ATOM 619 N N . ASN A 1 83 ? 2.251 5.469 9.626 1.00 87.31 83 ASN A N 1
ATOM 620 C CA . ASN A 1 83 ? 2.804 5.991 8.379 1.00 87.31 83 ASN A CA 1
ATOM 621 C C . ASN A 1 83 ? 3.676 4.927 7.717 1.00 87.31 83 ASN A C 1
ATOM 623 O O . ASN A 1 83 ? 4.631 4.432 8.316 1.00 87.31 83 ASN A O 1
ATOM 627 N N . PHE A 1 84 ? 3.372 4.613 6.465 1.00 85.69 84 PHE A N 1
ATOM 628 C CA . PHE A 1 84 ? 4.101 3.647 5.660 1.00 85.69 84 PHE A CA 1
ATOM 629 C C . PHE A 1 84 ? 4.765 4.371 4.500 1.00 85.69 84 PHE A C 1
ATOM 631 O O . PHE A 1 84 ? 4.092 4.895 3.613 1.00 85.69 84 PHE A O 1
ATOM 638 N N . HIS A 1 85 ? 6.092 4.400 4.506 1.00 81.50 85 HIS A N 1
ATOM 639 C CA . HIS A 1 85 ? 6.873 4.984 3.425 1.00 81.50 85 HIS A CA 1
ATOM 640 C C . HIS A 1 85 ? 7.242 3.906 2.413 1.00 81.50 85 HIS A C 1
ATOM 642 O O . HIS A 1 85 ? 7.790 2.868 2.783 1.00 81.50 85 HIS A O 1
ATOM 648 N N . TYR A 1 86 ? 6.977 4.172 1.137 1.00 78.31 86 TYR A N 1
ATOM 649 C CA . TYR A 1 86 ? 7.422 3.311 0.055 1.00 78.31 86 TYR A CA 1
ATOM 650 C C . TYR A 1 86 ? 8.731 3.833 -0.529 1.00 78.31 86 TYR A C 1
ATOM 652 O O . TYR A 1 86 ? 8.798 4.939 -1.072 1.00 78.31 86 TYR A O 1
ATOM 660 N N . SER A 1 87 ? 9.767 3.004 -0.428 1.00 74.50 87 SER A N 1
ATOM 661 C CA . SER A 1 87 ? 11.041 3.187 -1.114 1.00 74.50 87 SER A CA 1
ATOM 662 C C . SER A 1 87 ? 11.407 1.865 -1.789 1.00 74.50 87 SER A C 1
ATOM 664 O O . SER A 1 87 ? 11.487 0.848 -1.093 1.00 74.50 87 SER A O 1
ATOM 666 N N . PRO A 1 88 ? 11.602 1.829 -3.119 1.00 68.75 88 PRO A N 1
ATOM 667 C CA . PRO A 1 88 ? 12.014 0.614 -3.811 1.00 68.75 88 PRO A CA 1
ATOM 668 C C . PRO A 1 88 ? 13.317 0.068 -3.208 1.00 68.75 88 PRO A C 1
ATOM 670 O O . PRO A 1 88 ? 14.343 0.749 -3.196 1.00 68.75 88 PRO A O 1
ATOM 673 N N . MET A 1 89 ? 13.287 -1.161 -2.689 1.00 66.56 89 MET A N 1
ATOM 674 C CA . MET A 1 89 ? 14.474 -1.834 -2.152 1.00 66.56 89 MET A CA 1
ATOM 675 C C . MET A 1 89 ? 15.092 -2.738 -3.224 1.00 66.56 89 MET A C 1
ATOM 677 O O . MET A 1 89 ? 14.543 -3.788 -3.562 1.00 66.56 89 MET A O 1
ATOM 681 N N . GLY A 1 90 ? 16.255 -2.353 -3.756 1.00 71.69 90 GLY A N 1
ATOM 682 C CA . GLY A 1 90 ? 16.948 -3.122 -4.795 1.00 71.69 90 GLY A CA 1
ATOM 683 C C . GLY A 1 90 ? 16.112 -3.253 -6.074 1.00 71.69 90 GLY A C 1
ATOM 684 O O . GLY A 1 90 ? 15.586 -2.264 -6.572 1.00 71.69 90 GLY A O 1
ATOM 685 N N . ASN A 1 91 ? 15.971 -4.477 -6.593 1.00 70.19 91 ASN A N 1
ATOM 686 C CA . ASN A 1 91 ? 15.173 -4.764 -7.795 1.00 70.19 91 ASN A CA 1
ATOM 687 C C . ASN A 1 91 ? 13.679 -5.001 -7.497 1.00 70.19 91 ASN A C 1
ATOM 689 O O . ASN A 1 91 ? 12.933 -5.383 -8.399 1.00 70.19 91 ASN A O 1
ATOM 693 N N . ALA A 1 92 ? 13.234 -4.848 -6.245 1.00 75.31 92 ALA A N 1
ATOM 694 C CA . ALA A 1 92 ? 11.839 -5.074 -5.888 1.00 75.31 92 ALA A CA 1
ATOM 695 C C . ALA A 1 92 ? 10.946 -3.949 -6.431 1.00 75.31 92 ALA A C 1
ATOM 697 O O . ALA A 1 92 ? 11.160 -2.771 -6.146 1.00 75.31 92 ALA A O 1
ATOM 698 N N . THR A 1 93 ? 9.909 -4.322 -7.181 1.00 79.00 93 THR A N 1
ATOM 699 C CA . THR A 1 93 ? 8.942 -3.388 -7.781 1.00 79.00 93 THR A CA 1
ATOM 700 C C . THR A 1 93 ? 7.731 -3.117 -6.887 1.00 79.00 93 THR A C 1
ATOM 702 O O . THR A 1 93 ? 6.965 -2.195 -7.161 1.00 79.00 93 THR A O 1
ATOM 705 N N . SER A 1 94 ? 7.570 -3.865 -5.789 1.00 85.94 94 SER A N 1
ATOM 706 C CA . SER A 1 94 ? 6.471 -3.714 -4.830 1.00 85.94 94 SER A CA 1
ATOM 707 C C . SER A 1 94 ? 6.852 -4.114 -3.402 1.00 85.94 94 SER A C 1
ATOM 709 O O . SER A 1 94 ? 7.762 -4.916 -3.198 1.00 85.94 94 SER A O 1
ATOM 711 N N . GLN A 1 95 ? 6.111 -3.600 -2.421 1.00 86.75 95 GLN A N 1
ATOM 712 C CA . GLN A 1 95 ? 6.254 -3.863 -0.992 1.00 86.75 95 GLN A CA 1
ATOM 713 C C . GLN A 1 95 ? 4.873 -4.061 -0.351 1.00 86.75 95 GLN A C 1
ATOM 715 O O . GLN A 1 95 ? 3.992 -3.214 -0.496 1.00 86.75 95 GLN A O 1
ATOM 720 N N . ALA A 1 96 ? 4.698 -5.167 0.373 1.00 88.88 96 ALA A N 1
ATOM 721 C CA . ALA A 1 96 ? 3.521 -5.395 1.208 1.00 88.88 96 ALA A CA 1
ATOM 722 C C . ALA A 1 96 ? 3.683 -4.712 2.577 1.00 88.88 96 ALA A C 1
ATOM 724 O O . ALA A 1 96 ? 4.790 -4.657 3.119 1.00 88.88 96 ALA A O 1
ATOM 725 N N . ALA A 1 97 ? 2.577 -4.223 3.131 1.00 86.19 97 ALA A N 1
ATOM 726 C CA . ALA A 1 97 ? 2.488 -3.579 4.436 1.00 86.19 97 ALA A CA 1
ATOM 727 C C . ALA A 1 97 ? 1.268 -4.101 5.218 1.00 86.19 97 ALA A C 1
ATOM 729 O O . ALA A 1 97 ? 0.277 -4.519 4.610 1.00 86.19 97 ALA A O 1
ATOM 730 N N . ASN A 1 98 ? 1.377 -4.097 6.551 1.00 84.00 98 ASN A N 1
ATOM 731 C CA . ASN A 1 98 ? 0.333 -4.433 7.525 1.00 84.00 98 ASN A CA 1
ATOM 732 C C . ASN A 1 98 ? 0.417 -3.469 8.714 1.00 84.00 98 ASN A C 1
ATOM 734 O O . ASN A 1 98 ? 1.570 -3.210 9.139 1.00 84.00 98 ASN A O 1
#

Radius of gyration: 15.57 Å; chains: 1; bounding box: 34×35×46 Å

InterPro domains:
  IPR006946 DUF642 L-galactono-1,4-lactone-responsive gene 2-like domain [PF04862] (15-89)
  IPR052437 Pectin Methylation Modulator [PTHR31265] (1-97)

Foldseek 3Di:
DDPPDDQKDKDFPVQWDDPDDTIDMDGHFDDDDDPDTPPDDDDDDDDDDPPDDDDDKDKDFGRP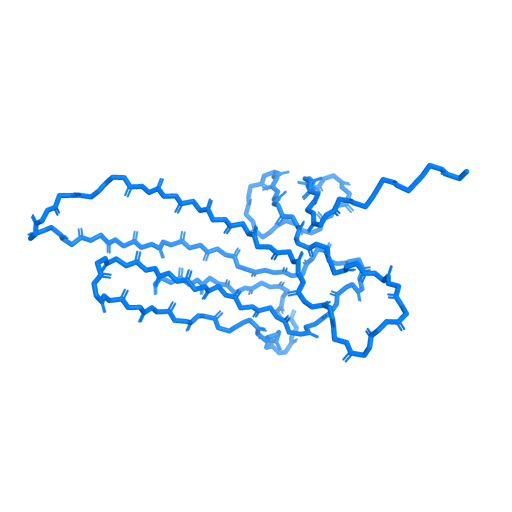PPDADWDKDWDDDPPDIDIDTDDDDDPDGMDMDD

Organism: Oryza rufipogon (NCBI:txid4529)